Protein AF-A0A2R6CEP7-F1 (afdb_monomer)

Solvent-accessible surface area (backbone atoms only — not comparable to full-atom values): 6745 Å² total; per-residue (Å²): 136,55,73,68,61,52,53,52,50,53,51,44,57,67,44,39,65,83,74,71,50,61,65,88,78,38,83,38,56,57,34,92,84,80,60,45,71,38,54,71,60,77,72,55,40,56,52,50,53,50,52,55,49,51,50,32,40,74,73,60,36,74,55,14,51,25,57,75,69,73,44,80,64,86,76,69,72,62,90,79,47,89,72,87,69,82,78,91,66,90,76,56,73,69,60,54,53,53,57,48,50,55,54,56,60,74,72,106

Structure (mmCIF, N/CA/C/O backbone):
data_AF-A0A2R6CEP7-F1
#
_entry.id   AF-A0A2R6CEP7-F1
#
loop_
_atom_site.group_PDB
_atom_site.id
_atom_site.type_symbol
_atom_site.label_atom_id
_atom_site.label_alt_id
_atom_site.label_comp_id
_atom_site.label_asym_id
_atom_site.label_entity_id
_atom_site.label_seq_id
_atom_site.pdbx_PDB_ins_code
_atom_site.Cartn_x
_atom_site.Cartn_y
_atom_site.Cartn_z
_atom_site.occupancy
_atom_site.B_iso_or_equiv
_atom_site.auth_seq_id
_atom_site.auth_comp_id
_atom_site.auth_asym_id
_atom_site.auth_atom_id
_atom_site.pdbx_PDB_model_num
ATOM 1 N N . MET A 1 1 ? -20.276 22.439 8.932 1.00 59.94 1 MET A N 1
ATOM 2 C CA . MET A 1 1 ? -19.897 21.211 9.659 1.00 59.94 1 MET A CA 1
ATOM 3 C C . MET A 1 1 ? -19.562 21.618 11.079 1.00 59.94 1 MET A C 1
ATOM 5 O O . MET A 1 1 ? -18.681 22.448 11.236 1.00 59.94 1 MET A O 1
ATOM 9 N N . THR A 1 2 ? -20.312 21.155 12.079 1.00 91.12 2 THR A N 1
ATOM 10 C CA . THR A 1 2 ? -19.983 21.388 13.499 1.00 91.12 2 THR A CA 1
ATOM 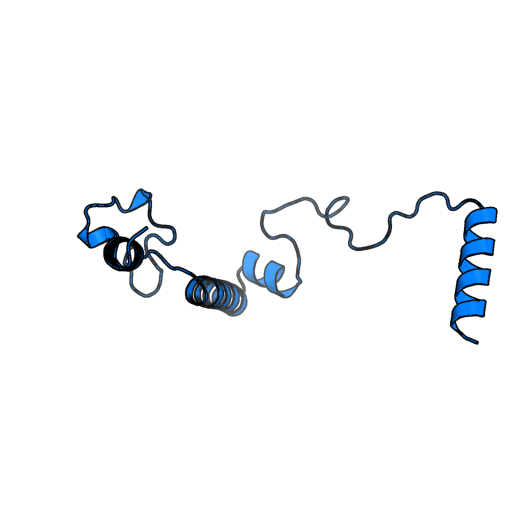11 C C . THR A 1 2 ? -19.011 20.321 13.992 1.00 91.12 2 THR A C 1
ATOM 13 O O . THR A 1 2 ? -19.058 19.194 13.505 1.00 91.12 2 THR A O 1
ATOM 16 N N . ASP A 1 3 ? -18.180 20.644 14.983 1.00 91.06 3 ASP A N 1
ATOM 17 C CA . ASP A 1 3 ? -17.132 19.747 15.505 1.00 91.06 3 ASP A CA 1
ATOM 18 C C . ASP A 1 3 ? -17.659 18.373 15.939 1.00 91.06 3 ASP A C 1
ATOM 20 O O . ASP A 1 3 ? -16.994 17.357 15.757 1.00 91.06 3 ASP A O 1
ATOM 24 N N . LYS A 1 4 ? -18.906 18.315 16.422 1.00 89.81 4 LYS A N 1
ATOM 25 C CA . LYS A 1 4 ? -19.593 17.055 16.743 1.00 89.81 4 LYS A CA 1
ATOM 26 C C . LYS A 1 4 ? -19.739 16.140 15.522 1.00 89.81 4 LYS A C 1
ATOM 28 O O . LYS A 1 4 ? -19.377 14.975 15.595 1.00 89.81 4 LYS A O 1
ATOM 33 N N . HIS A 1 5 ? -20.161 16.686 14.379 1.00 91.25 5 HIS A N 1
ATOM 34 C CA . HIS A 1 5 ? -20.282 15.909 13.141 1.00 91.25 5 HIS A CA 1
ATOM 35 C C . HIS A 1 5 ? -18.920 15.406 12.650 1.00 91.25 5 HIS A C 1
ATOM 37 O O . HIS A 1 5 ? -18.844 14.340 12.050 1.00 91.25 5 HIS A O 1
ATOM 43 N N . ILE A 1 6 ? -17.844 16.159 12.901 1.00 92.56 6 ILE A N 1
ATOM 44 C CA . ILE A 1 6 ? -16.481 15.744 12.544 1.00 92.56 6 ILE A CA 1
ATOM 45 C C . ILE A 1 6 ? -16.047 14.562 13.417 1.00 92.56 6 ILE A C 1
ATOM 47 O O . ILE A 1 6 ? -15.594 13.553 12.885 1.00 92.56 6 ILE A O 1
ATOM 51 N N . SER A 1 7 ? -16.256 14.648 14.733 1.00 91.31 7 SER A N 1
ATOM 52 C CA . SER A 1 7 ? -15.961 13.555 15.669 1.00 91.31 7 SER A CA 1
ATOM 53 C C . SER A 1 7 ? -16.738 12.280 15.332 1.00 91.31 7 SER A C 1
ATOM 55 O O . SER A 1 7 ? -16.172 11.185 15.324 1.00 91.31 7 SER A O 1
ATOM 57 N N . ASP A 1 8 ? -18.024 12.412 15.003 1.00 91.06 8 ASP A N 1
ATOM 58 C CA . ASP A 1 8 ? -18.856 11.273 14.618 1.00 91.06 8 ASP A CA 1
ATOM 59 C C . ASP A 1 8 ? -18.321 10.625 13.335 1.00 91.06 8 ASP A C 1
ATOM 61 O O . ASP A 1 8 ? -18.120 9.410 13.294 1.00 91.06 8 ASP A O 1
ATOM 65 N N . LEU A 1 9 ? -17.979 11.423 12.318 1.00 90.50 9 LEU A N 1
ATOM 66 C CA . LEU A 1 9 ? -17.373 10.921 11.082 1.00 90.50 9 LEU A CA 1
ATOM 67 C C . LEU A 1 9 ? -16.029 10.228 11.322 1.00 90.50 9 LEU A C 1
ATOM 69 O O . LEU A 1 9 ? -15.791 9.159 10.759 1.00 90.50 9 LEU A O 1
ATOM 73 N N . GLU A 1 10 ? -15.159 10.786 12.161 1.00 91.00 10 GLU A N 1
ATOM 74 C CA . GLU A 1 10 ? -13.883 10.152 12.504 1.00 91.00 10 GLU A CA 1
ATOM 75 C C . GLU A 1 10 ? -14.083 8.803 13.196 1.00 91.00 10 GLU A C 1
ATOM 77 O O . GLU A 1 10 ? -13.361 7.845 12.909 1.00 91.00 10 GLU A O 1
ATOM 82 N N . SER A 1 11 ? -15.077 8.701 14.078 1.00 89.75 11 SER A N 1
ATOM 83 C CA . SER A 1 11 ? -15.392 7.449 14.764 1.00 89.75 11 SER A CA 1
ATOM 84 C C . SER A 1 11 ? -15.890 6.372 13.789 1.00 89.75 11 SER A C 1
ATOM 86 O O . SER A 1 11 ? -15.422 5.230 13.842 1.00 89.75 11 SER A O 1
ATOM 88 N N . VAL A 1 12 ? -16.758 6.751 12.841 1.00 91.12 12 VAL A N 1
ATOM 89 C CA . VAL A 1 12 ? -17.270 5.867 11.783 1.00 91.12 12 VAL A CA 1
ATOM 90 C C . VAL A 1 12 ? -16.140 5.401 10.873 1.00 91.12 12 VAL A C 1
ATOM 92 O O . VAL A 1 12 ? -16.060 4.224 10.530 1.00 91.12 12 VAL A O 1
ATOM 95 N N . LEU A 1 13 ? -15.235 6.310 10.516 1.00 89.38 13 LEU A N 1
ATOM 96 C CA . LEU A 1 13 ? -14.079 6.019 9.675 1.00 89.38 13 LEU A CA 1
ATOM 97 C C . LEU A 1 13 ? -13.086 5.063 10.345 1.00 89.38 13 LEU A C 1
ATOM 99 O O . LEU A 1 13 ? -12.551 4.178 9.679 1.00 89.38 13 LEU A O 1
ATOM 103 N N . ARG A 1 14 ? -12.847 5.210 11.654 1.00 88.50 14 ARG A N 1
ATOM 104 C CA . ARG A 1 14 ? -11.937 4.326 12.400 1.00 88.50 14 ARG A CA 1
ATOM 105 C C . ARG A 1 14 ? -12.492 2.912 12.537 1.00 88.50 14 ARG A C 1
ATOM 107 O O . ARG A 1 14 ? -11.743 1.958 12.357 1.00 88.50 14 ARG A O 1
ATOM 114 N N . ASN A 1 15 ? -13.784 2.771 12.842 1.00 87.31 15 ASN A N 1
ATOM 115 C CA . ASN A 1 15 ? -14.411 1.472 13.104 1.00 87.31 15 ASN A CA 1
ATOM 116 C C . ASN A 1 15 ? -15.735 1.294 12.343 1.00 87.31 15 ASN A C 1
ATOM 118 O O . ASN A 1 15 ? -16.793 1.172 12.964 1.00 87.31 15 ASN A O 1
ATOM 122 N N . PRO A 1 16 ? -15.707 1.187 11.004 1.00 88.94 16 PRO A N 1
ATOM 123 C CA . PRO A 1 16 ? -16.926 1.105 10.196 1.00 88.94 16 PRO A CA 1
ATOM 124 C C . PRO A 1 16 ? -17.786 -0.131 10.508 1.00 88.94 16 PRO A C 1
ATOM 126 O O . PRO A 1 16 ? -19.004 -0.100 10.339 1.00 88.94 16 PRO A O 1
ATOM 129 N N . ALA A 1 17 ? -17.180 -1.205 11.028 1.00 87.50 17 ALA A N 1
ATOM 130 C CA . ALA A 1 17 ? -17.885 -2.434 11.403 1.00 87.50 17 ALA A CA 1
ATOM 131 C C . ALA A 1 17 ? -18.906 -2.221 12.530 1.00 87.50 17 ALA A C 1
ATOM 133 O O . ALA A 1 17 ? -19.962 -2.848 12.524 1.00 87.50 17 ALA A O 1
ATOM 134 N N . GLN A 1 18 ? -18.607 -1.331 13.482 1.00 88.25 18 GLN A N 1
ATOM 135 C CA . GLN A 1 18 ? -19.492 -1.051 14.619 1.00 88.25 18 GLN A CA 1
ATOM 136 C C . GLN A 1 18 ? -20.759 -0.306 14.186 1.00 88.25 18 GLN A C 1
ATOM 138 O O . GLN A 1 18 ? -21.807 -0.457 14.803 1.00 88.25 18 GLN A O 1
ATOM 143 N N . TYR A 1 19 ? -20.676 0.437 13.082 1.00 88.19 19 TYR A N 1
ATOM 144 C CA . TYR A 1 19 ? -21.773 1.220 12.517 1.00 88.19 19 TYR A CA 1
ATOM 145 C C . TYR A 1 19 ? -22.585 0.454 11.462 1.00 88.19 19 TYR A C 1
ATOM 147 O O . TYR A 1 19 ? -23.363 1.050 10.722 1.00 88.19 19 TYR A O 1
ATOM 155 N N . GLY A 1 20 ? -22.407 -0.869 11.368 1.00 88.50 20 GLY A N 1
ATOM 156 C CA . GLY A 1 20 ? -23.179 -1.726 10.464 1.00 88.50 20 GLY A CA 1
ATOM 157 C C . GLY A 1 20 ? -22.748 -1.660 8.996 1.00 88.50 20 GLY A C 1
ATOM 158 O O . GLY A 1 20 ? -23.464 -2.159 8.128 1.00 88.50 20 GLY A O 1
ATOM 159 N N . ILE A 1 21 ? -21.585 -1.073 8.692 1.00 89.12 21 ILE A N 1
ATOM 160 C CA . ILE A 1 21 ? -21.066 -1.047 7.323 1.00 89.12 21 ILE A CA 1
ATOM 161 C C . ILE A 1 21 ? -20.601 -2.459 6.947 1.00 89.12 21 ILE A C 1
ATOM 163 O O . ILE A 1 21 ? -19.817 -3.072 7.681 1.00 89.12 21 ILE A O 1
ATOM 167 N N . PRO A 1 22 ? -21.041 -2.993 5.798 1.00 91.44 22 PRO A N 1
ATOM 168 C CA . PRO A 1 22 ? -20.689 -4.342 5.406 1.00 91.44 22 PRO A CA 1
ATOM 169 C C . PRO A 1 22 ? -19.210 -4.457 5.019 1.00 91.44 22 PRO A C 1
ATOM 171 O O . PRO A 1 22 ? -18.604 -3.543 4.455 1.00 91.44 22 PRO A O 1
ATOM 174 N N . SER A 1 23 ? -18.639 -5.636 5.265 1.00 88.50 23 SER A N 1
ATOM 175 C CA . SER A 1 23 ? -17.212 -5.916 5.070 1.00 88.50 23 SER A CA 1
ATOM 176 C C . SER A 1 23 ? -16.718 -5.707 3.639 1.00 88.50 23 SER A C 1
ATOM 178 O O . SER A 1 23 ? -15.555 -5.360 3.449 1.00 88.50 23 SER A O 1
ATOM 180 N N . TRP A 1 24 ? -17.580 -5.872 2.630 1.00 90.44 24 TRP A N 1
ATOM 181 C CA . TRP A 1 24 ? -17.213 -5.689 1.224 1.00 90.44 24 TRP A CA 1
ATOM 182 C C . TRP A 1 24 ? -16.863 -4.237 0.862 1.00 90.44 24 TRP A C 1
ATOM 184 O O . TRP A 1 24 ? -16.199 -4.013 -0.149 1.00 90.44 24 TRP A O 1
ATOM 194 N N . LEU A 1 25 ? -17.265 -3.258 1.684 1.00 90.69 25 LEU A N 1
ATOM 195 C CA . LEU A 1 25 ? -16.930 -1.844 1.488 1.00 90.69 25 LEU A CA 1
ATOM 196 C C . LEU A 1 25 ? -15.562 -1.474 2.091 1.00 90.69 25 LEU A C 1
ATOM 198 O O . LEU A 1 25 ? -15.054 -0.374 1.882 1.00 90.69 25 LEU A O 1
ATOM 202 N N . PHE A 1 26 ? -14.942 -2.376 2.854 1.00 91.31 26 PHE A N 1
ATOM 203 C CA . PHE A 1 26 ? -13.686 -2.084 3.535 1.00 91.31 26 PHE A CA 1
ATOM 204 C C . PHE A 1 26 ? -12.531 -2.1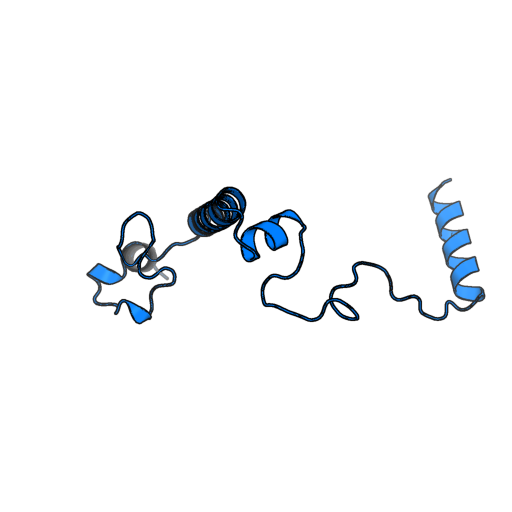65 2.539 1.00 91.31 26 PHE A C 1
ATOM 206 O O . PHE A 1 26 ? -12.503 -3.043 1.674 1.00 91.31 26 PHE A O 1
ATOM 213 N N . ASN A 1 27 ? -11.550 -1.270 2.684 1.00 91.94 27 ASN A N 1
ATOM 214 C CA . ASN A 1 27 ? -10.418 -1.195 1.761 1.00 91.94 27 ASN A CA 1
ATOM 215 C C . ASN A 1 27 ? -9.413 -2.345 1.945 1.00 91.94 27 ASN A C 1
ATOM 217 O O . ASN A 1 27 ? -8.723 -2.708 0.993 1.00 91.94 27 ASN A O 1
ATOM 221 N N . ARG A 1 28 ? -9.344 -2.934 3.145 1.00 91.88 28 ARG A N 1
ATOM 222 C CA . ARG A 1 28 ? -8.450 -4.041 3.483 1.00 91.88 28 ARG A CA 1
ATOM 223 C C . ARG A 1 28 ? -9.239 -5.168 4.141 1.00 91.88 28 ARG A C 1
ATOM 225 O O . ARG A 1 28 ? -9.331 -5.277 5.359 1.00 91.88 28 ARG A O 1
ATOM 232 N N . GLN A 1 29 ? -9.814 -6.026 3.311 1.00 91.25 29 GLN A N 1
ATOM 233 C CA . GLN A 1 29 ? -10.512 -7.229 3.766 1.00 91.25 29 GLN A CA 1
ATOM 234 C C . GLN A 1 29 ? -9.524 -8.359 4.050 1.00 91.25 29 GLN A C 1
ATOM 236 O O . GLN A 1 29 ? -8.555 -8.519 3.308 1.00 91.25 29 GLN A O 1
ATOM 241 N N . ARG A 1 30 ? -9.812 -9.159 5.086 1.00 90.94 30 ARG A N 1
ATOM 242 C CA . ARG A 1 30 ? -9.025 -10.335 5.496 1.00 90.94 30 ARG A CA 1
ATOM 243 C C . ARG A 1 30 ? -7.523 -10.049 5.530 1.00 90.94 30 ARG A C 1
ATOM 245 O O . ARG A 1 30 ? -6.748 -10.635 4.773 1.00 90.94 30 ARG A O 1
ATOM 252 N N . ASP A 1 31 ? -7.122 -9.123 6.393 1.00 91.12 31 ASP A N 1
ATOM 253 C CA . ASP A 1 31 ? -5.708 -8.814 6.578 1.00 91.12 31 ASP A CA 1
ATOM 254 C C . ASP A 1 31 ? -4.910 -10.094 6.923 1.00 91.12 31 ASP A C 1
ATOM 256 O O . ASP A 1 31 ? -5.322 -10.840 7.809 1.00 91.12 31 ASP A O 1
ATOM 260 N N . PRO A 1 32 ? -3.776 -10.376 6.257 1.00 86.81 32 PRO A N 1
ATOM 261 C CA . PR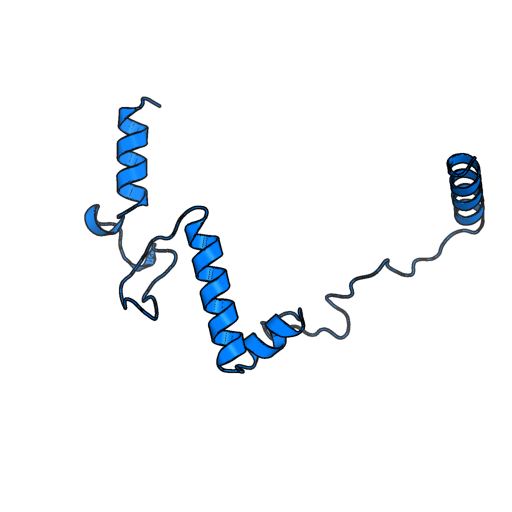O A 1 32 ? -3.048 -11.638 6.418 1.00 86.81 32 PRO A CA 1
ATOM 262 C C . PRO A 1 32 ? -2.462 -11.874 7.816 1.00 86.81 32 PRO A C 1
ATOM 264 O O . PRO A 1 32 ? -2.045 -12.991 8.105 1.00 86.81 32 PRO A O 1
ATOM 267 N N . ILE A 1 33 ? -2.389 -10.847 8.666 1.00 88.31 33 ILE A N 1
ATOM 268 C CA . ILE A 1 33 ? -1.802 -10.944 10.007 1.00 88.31 33 ILE A CA 1
ATOM 269 C C . ILE A 1 33 ? -2.903 -11.057 11.060 1.00 88.31 33 ILE A C 1
ATOM 271 O O . ILE A 1 33 ? -2.870 -11.954 11.893 1.00 88.31 33 ILE A O 1
ATOM 275 N N . SER A 1 34 ? -3.874 -10.145 11.024 1.00 88.94 34 SER A N 1
ATOM 276 C CA . SER A 1 34 ? -4.963 -10.080 12.006 1.00 88.94 34 SER A CA 1
ATOM 277 C C . SER A 1 34 ? -6.181 -10.931 11.637 1.00 88.94 34 SER A C 1
ATOM 279 O O . SER A 1 34 ? -6.992 -11.243 12.503 1.00 88.94 34 SER A O 1
ATOM 281 N N . GLY A 1 35 ? -6.353 -11.282 10.359 1.00 88.06 35 GLY A N 1
ATOM 282 C CA . GLY A 1 35 ? -7.520 -12.001 9.836 1.00 88.06 35 GLY A CA 1
ATOM 283 C C . GLY A 1 35 ? -8.810 -11.175 9.776 1.00 88.06 35 GLY A C 1
ATOM 284 O O . GLY A 1 35 ? -9.814 -11.646 9.240 1.00 88.06 35 GLY A O 1
ATOM 285 N N . GLN A 1 36 ? -8.802 -9.945 10.292 1.00 89.31 36 GLN A N 1
ATOM 286 C CA . GLN A 1 36 ? -9.976 -9.081 10.372 1.00 89.31 36 GLN A CA 1
ATOM 287 C C . GLN A 1 36 ? -10.147 -8.234 9.104 1.00 89.31 36 GLN A C 1
ATOM 289 O O . GLN A 1 36 ? -9.218 -8.046 8.313 1.00 89.31 36 GLN A O 1
ATOM 294 N N . ASN A 1 37 ? -11.361 -7.717 8.908 1.00 90.12 37 ASN A N 1
ATOM 295 C CA . ASN A 1 37 ? -11.628 -6.708 7.888 1.00 90.12 37 ASN A CA 1
ATOM 296 C C . ASN A 1 37 ? -11.344 -5.338 8.491 1.00 90.12 37 ASN A C 1
ATOM 298 O O . ASN A 1 37 ? -11.991 -4.941 9.458 1.00 90.12 37 ASN A O 1
ATOM 302 N N . LEU A 1 38 ? -10.393 -4.623 7.905 1.00 90.38 38 LEU A N 1
ATOM 303 C CA . LEU A 1 38 ? -9.917 -3.337 8.387 1.00 90.38 38 LEU A CA 1
ATOM 304 C C . LEU A 1 38 ? -10.205 -2.242 7.362 1.00 90.38 38 LEU A C 1
ATOM 306 O O . LEU A 1 38 ? -10.200 -2.472 6.149 1.00 90.38 38 LEU A O 1
ATOM 310 N N . HIS A 1 39 ? -10.414 -1.032 7.868 1.00 92.38 39 HIS A N 1
ATOM 311 C CA . HIS A 1 39 ? -10.437 0.178 7.065 1.00 92.38 39 HIS A CA 1
ATOM 312 C C . HIS A 1 39 ? -9.249 1.059 7.465 1.00 92.38 39 HIS A C 1
ATOM 314 O O . HIS A 1 39 ? -9.239 1.654 8.537 1.00 92.38 39 HIS A O 1
ATOM 320 N N . VAL A 1 40 ? -8.205 1.080 6.634 1.00 92.19 40 VAL A N 1
ATOM 321 C CA . VAL A 1 40 ? -6.937 1.766 6.943 1.00 92.19 40 VAL A CA 1
ATOM 322 C C . VAL A 1 40 ? -6.913 3.156 6.304 1.00 92.19 40 VAL A C 1
ATOM 324 O O . VAL A 1 40 ? -7.177 3.272 5.107 1.00 92.19 40 VAL A O 1
ATOM 327 N N . ILE A 1 41 ? -6.569 4.201 7.062 1.00 91.88 41 ILE A N 1
ATOM 328 C CA . ILE A 1 41 ? -6.644 5.602 6.612 1.00 91.88 41 ILE A CA 1
ATOM 329 C C . ILE A 1 41 ? -5.294 6.309 6.793 1.00 91.88 41 ILE A C 1
ATOM 331 O O . ILE A 1 41 ? -4.495 5.962 7.659 1.00 91.88 41 ILE A O 1
ATOM 335 N N . GLY A 1 42 ? -5.038 7.325 5.965 1.00 90.94 42 GLY A N 1
ATOM 336 C CA . GLY A 1 42 ? -3.950 8.279 6.169 1.00 90.94 42 GLY A CA 1
ATOM 337 C C . GLY A 1 42 ? -2.556 7.630 6.139 1.00 90.94 42 GLY A C 1
ATOM 338 O O . GLY A 1 42 ? -2.244 6.919 5.180 1.00 90.94 42 GLY A O 1
ATOM 339 N N . PRO A 1 43 ? -1.689 7.883 7.137 1.00 93.31 43 PRO A N 1
ATOM 340 C CA . PRO A 1 43 ? -0.316 7.373 7.148 1.00 93.31 43 PRO A CA 1
ATOM 341 C C . PRO A 1 43 ? -0.242 5.850 7.330 1.00 93.31 43 PRO A C 1
ATOM 343 O O . PRO A 1 43 ? 0.668 5.211 6.792 1.00 93.31 43 PRO A O 1
ATOM 346 N N . ASP A 1 44 ? -1.223 5.255 8.010 1.00 91.56 44 ASP A N 1
ATOM 347 C CA . ASP A 1 44 ? -1.267 3.811 8.249 1.00 91.56 44 ASP A CA 1
ATOM 348 C C . ASP A 1 44 ? -1.416 3.034 6.938 1.00 91.56 44 ASP A C 1
ATOM 350 O O . ASP A 1 44 ? -0.860 1.946 6.785 1.00 91.56 44 ASP A O 1
ATOM 354 N N . LEU A 1 45 ? -2.093 3.622 5.942 1.00 92.50 45 LEU A N 1
ATOM 355 C CA . LEU A 1 45 ? -2.257 3.026 4.616 1.00 92.50 45 LEU A CA 1
ATOM 356 C C . LEU A 1 45 ? -0.903 2.862 3.917 1.00 92.50 45 LEU A C 1
ATOM 358 O O . LEU A 1 45 ? -0.617 1.818 3.327 1.00 92.50 45 LEU A O 1
ATOM 362 N N . LEU A 1 46 ? -0.052 3.885 4.006 1.00 94.38 46 LEU A N 1
ATOM 363 C CA . LEU A 1 46 ? 1.285 3.852 3.423 1.00 94.38 46 LEU A CA 1
ATOM 364 C C . LEU A 1 46 ? 2.169 2.824 4.135 1.00 94.38 46 LEU A C 1
ATOM 366 O O . LEU A 1 46 ? 2.920 2.100 3.478 1.00 94.38 46 LEU A O 1
ATOM 370 N N . MET A 1 47 ? 2.073 2.737 5.463 1.00 94.81 47 MET A N 1
ATOM 371 C CA . MET A 1 47 ? 2.822 1.755 6.246 1.00 94.81 47 MET A CA 1
ATOM 372 C C . MET A 1 47 ? 2.380 0.321 5.929 1.00 94.81 47 MET A C 1
ATOM 374 O O . MET A 1 47 ? 3.231 -0.544 5.709 1.00 94.81 47 MET A O 1
ATOM 378 N N . ALA A 1 48 ? 1.071 0.079 5.821 1.00 93.56 48 ALA A N 1
ATOM 379 C CA . ALA A 1 48 ? 0.517 -1.213 5.427 1.00 93.56 48 ALA A CA 1
ATOM 380 C C . ALA A 1 48 ? 0.998 -1.630 4.028 1.00 93.56 48 ALA A C 1
ATOM 382 O O . ALA A 1 48 ? 1.506 -2.736 3.854 1.00 93.56 48 ALA A O 1
ATOM 383 N N . LEU A 1 49 ? 0.942 -0.720 3.048 1.00 93.81 49 LEU A N 1
ATOM 384 C CA . LEU A 1 49 ? 1.415 -0.991 1.689 1.00 93.81 49 LEU A CA 1
ATOM 385 C C . LEU A 1 49 ? 2.918 -1.301 1.650 1.00 93.81 49 LEU A C 1
ATOM 387 O O . LEU A 1 49 ? 3.341 -2.220 0.948 1.00 93.81 49 LEU A O 1
ATOM 391 N N . ARG A 1 50 ? 3.734 -0.568 2.416 1.00 95.56 50 ARG A N 1
ATOM 392 C CA . ARG A 1 50 ? 5.174 -0.848 2.533 1.00 95.56 50 ARG A CA 1
ATOM 393 C C . ARG A 1 50 ? 5.425 -2.240 3.109 1.00 95.56 50 ARG A C 1
ATOM 395 O O . ARG A 1 50 ? 6.220 -2.981 2.538 1.00 95.56 50 ARG A O 1
ATOM 402 N N . LYS A 1 51 ? 4.710 -2.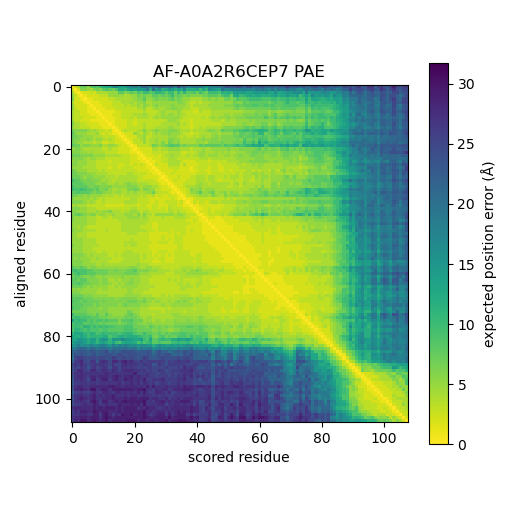617 4.171 1.00 94.50 51 LYS A N 1
ATOM 403 C CA . LYS A 1 51 ? 4.807 -3.942 4.801 1.00 94.50 51 LYS A CA 1
ATOM 404 C C . LYS A 1 51 ? 4.419 -5.067 3.835 1.00 94.50 51 LYS A C 1
ATOM 406 O O . LYS A 1 51 ? 5.117 -6.078 3.748 1.00 94.50 51 LYS A O 1
ATOM 411 N N . ASP A 1 52 ? 3.353 -4.881 3.060 1.00 93.94 52 ASP A N 1
ATOM 412 C CA . ASP A 1 52 ? 2.930 -5.853 2.045 1.00 93.94 52 ASP A CA 1
ATOM 413 C C . ASP A 1 52 ? 3.984 -5.998 0.927 1.00 93.94 52 ASP A C 1
ATOM 415 O O . ASP A 1 52 ? 4.303 -7.104 0.491 1.00 93.94 52 ASP A O 1
ATOM 419 N N . VAL A 1 53 ? 4.581 -4.895 0.464 1.00 95.69 53 VAL A N 1
ATOM 420 C CA . VAL A 1 53 ? 5.647 -4.943 -0.553 1.00 95.69 53 VAL A CA 1
ATOM 421 C C . VAL A 1 53 ? 6.912 -5.607 -0.014 1.00 95.69 53 VAL A C 1
ATOM 423 O O . VAL A 1 53 ? 7.512 -6.438 -0.696 1.00 95.69 53 VAL A O 1
ATOM 426 N N . GLU A 1 54 ? 7.300 -5.293 1.217 1.00 96.19 54 GLU A N 1
ATOM 427 C CA . GLU A 1 54 ? 8.479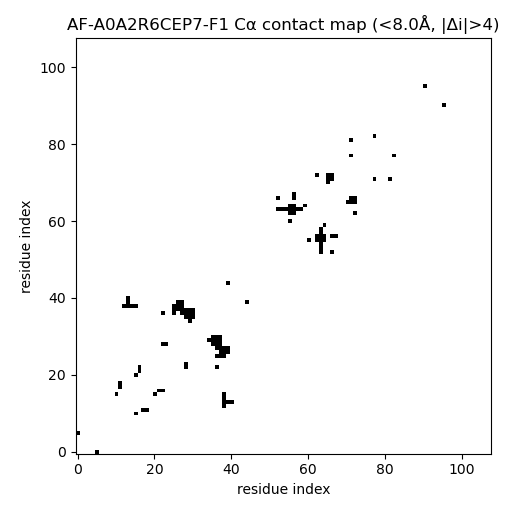 -5.868 1.855 1.00 96.19 54 GLU A CA 1
ATOM 428 C C . GLU A 1 54 ? 8.332 -7.378 2.065 1.00 96.19 54 GLU A C 1
ATOM 430 O O . GLU A 1 54 ? 9.251 -8.139 1.759 1.00 96.19 54 GLU A O 1
ATOM 435 N N . THR A 1 55 ? 7.161 -7.836 2.516 1.00 95.62 55 THR A N 1
ATOM 436 C CA . THR A 1 55 ? 6.869 -9.273 2.628 1.00 95.62 55 THR A CA 1
ATOM 437 C C . THR A 1 55 ? 6.926 -9.960 1.263 1.00 95.62 55 THR A C 1
ATOM 439 O O . THR A 1 55 ? 7.585 -10.991 1.135 1.00 95.62 55 THR A O 1
ATOM 442 N N . MET A 1 56 ? 6.363 -9.359 0.205 1.00 95.56 56 MET A N 1
ATOM 443 C CA . MET A 1 56 ? 6.462 -9.899 -1.160 1.00 95.56 56 MET A CA 1
ATOM 444 C C . MET A 1 56 ? 7.909 -10.044 -1.652 1.00 95.56 56 MET A C 1
ATOM 446 O O . MET A 1 56 ? 8.214 -11.030 -2.336 1.00 95.56 56 MET A O 1
ATOM 450 N N . ILE A 1 57 ? 8.774 -9.075 -1.332 1.00 96.38 57 ILE A N 1
ATOM 451 C CA . ILE A 1 57 ? 10.208 -9.091 -1.658 1.00 96.38 57 ILE A CA 1
ATOM 452 C C . ILE A 1 57 ? 10.922 -10.185 -0.855 1.00 96.38 57 ILE A C 1
ATOM 454 O O . ILE A 1 57 ? 11.640 -10.995 -1.442 1.00 96.38 57 ILE A O 1
ATOM 458 N N . LYS A 1 58 ? 10.676 -10.265 0.460 1.00 96.69 58 LYS A N 1
ATO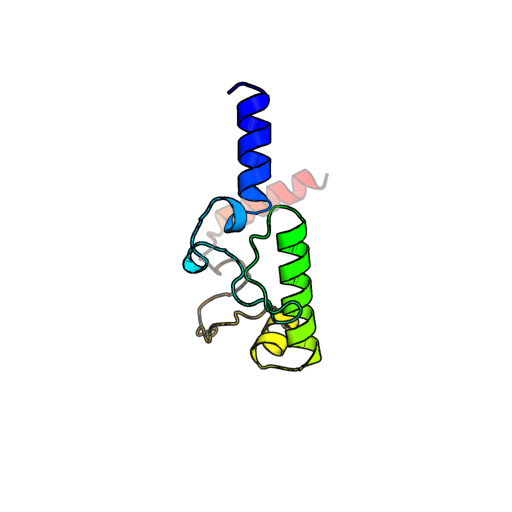M 459 C CA . LYS A 1 58 ? 11.258 -11.275 1.361 1.00 96.69 58 LYS A CA 1
ATOM 460 C C . LYS A 1 58 ? 10.921 -12.703 0.927 1.00 96.69 58 LYS A C 1
ATOM 462 O O . LYS A 1 58 ? 11.813 -13.541 0.855 1.00 96.69 58 LYS A O 1
ATOM 467 N N . THR A 1 59 ? 9.668 -12.967 0.555 1.00 95.88 59 THR A N 1
ATOM 468 C CA . THR A 1 59 ? 9.219 -14.278 0.050 1.00 95.88 59 THR A CA 1
ATOM 469 C C . THR A 1 59 ? 9.738 -14.590 -1.363 1.00 95.88 59 THR A C 1
ATOM 471 O O . THR A 1 59 ? 9.580 -15.709 -1.839 1.00 95.88 59 THR A O 1
ATOM 474 N N . ARG A 1 60 ? 10.358 -13.624 -2.063 1.00 94.44 60 ARG A N 1
ATOM 475 C CA . ARG A 1 60 ? 10.821 -13.747 -3.462 1.00 94.44 60 ARG A CA 1
ATOM 476 C C . ARG A 1 60 ? 9.716 -14.143 -4.448 1.00 94.44 60 ARG A C 1
ATOM 478 O O . ARG A 1 60 ? 9.954 -14.820 -5.445 1.00 94.44 60 ARG A O 1
ATOM 485 N N . SER A 1 61 ? 8.494 -13.675 -4.201 1.00 95.75 61 SER A N 1
ATOM 486 C CA . SER A 1 61 ? 7.396 -13.816 -5.163 1.00 95.75 61 SER A CA 1
ATOM 487 C C . SER A 1 61 ? 7.716 -13.073 -6.469 1.00 95.75 61 SER A C 1
ATOM 489 O O . SER A 1 61 ? 8.417 -12.060 -6.452 1.00 95.75 61 SER A O 1
ATOM 491 N N . TRP A 1 62 ? 7.154 -13.499 -7.608 1.00 94.50 62 TRP A N 1
ATOM 492 C CA . TRP A 1 62 ? 7.364 -12.799 -8.889 1.00 94.50 62 TRP A CA 1
ATOM 493 C C . TRP A 1 62 ? 7.012 -11.307 -8.810 1.00 94.50 62 TRP A C 1
ATOM 495 O O . TRP A 1 62 ? 7.738 -10.452 -9.321 1.00 94.50 62 TRP A O 1
ATOM 505 N N . LYS A 1 63 ? 5.917 -10.979 -8.112 1.00 95.94 63 LYS A N 1
ATOM 506 C CA . LYS A 1 63 ? 5.526 -9.589 -7.854 1.00 95.94 63 LYS A CA 1
ATOM 507 C C . LYS A 1 63 ? 6.573 -8.856 -7.015 1.00 95.94 63 LYS A C 1
ATOM 509 O O . LYS A 1 63 ? 6.924 -7.734 -7.361 1.00 95.94 63 LYS A O 1
ATOM 514 N N . GLY A 1 64 ? 7.097 -9.492 -5.967 1.00 96.88 64 GLY A N 1
ATOM 515 C CA . GLY A 1 64 ? 8.166 -8.952 -5.126 1.00 96.88 64 GLY A CA 1
ATOM 516 C C . GLY A 1 64 ? 9.446 -8.657 -5.903 1.00 96.88 64 GLY A C 1
ATOM 517 O O . GLY A 1 64 ? 9.969 -7.552 -5.815 1.00 96.88 64 GLY A O 1
ATOM 518 N N . VAL A 1 65 ? 9.902 -9.589 -6.747 1.00 95.81 65 VAL A N 1
ATOM 519 C CA . VAL A 1 65 ? 11.070 -9.373 -7.620 1.00 95.81 65 VAL A CA 1
ATOM 520 C C . VAL A 1 65 ? 10.838 -8.178 -8.549 1.00 95.81 65 VAL A C 1
ATOM 522 O O . VAL A 1 65 ? 11.696 -7.309 -8.677 1.00 95.81 65 VAL A O 1
ATOM 525 N N . ARG A 1 66 ? 9.646 -8.067 -9.150 1.00 95.69 66 ARG A N 1
ATOM 526 C CA . ARG A 1 66 ? 9.281 -6.919 -9.998 1.00 95.69 66 ARG A CA 1
ATOM 527 C C . ARG A 1 66 ? 9.262 -5.603 -9.218 1.00 95.69 66 ARG A C 1
ATOM 529 O O . ARG A 1 66 ? 9.766 -4.613 -9.738 1.00 95.69 66 ARG A O 1
ATOM 536 N N . HIS A 1 67 ? 8.736 -5.601 -7.991 1.00 95.75 67 HIS A N 1
ATOM 537 C CA . HIS A 1 67 ? 8.770 -4.443 -7.095 1.00 95.75 67 HIS A CA 1
ATOM 538 C C . HIS A 1 67 ? 10.204 -4.024 -6.755 1.00 95.75 67 HIS A C 1
ATOM 540 O O . HIS A 1 67 ? 10.511 -2.839 -6.838 1.00 95.75 67 HIS A O 1
ATOM 546 N N . SER A 1 68 ? 11.089 -4.979 -6.457 1.00 95.75 68 SER A N 1
ATOM 547 C CA . SER A 1 68 ? 12.505 -4.702 -6.185 1.00 95.75 68 SER A CA 1
ATOM 548 C C . SER A 1 68 ? 13.235 -4.110 -7.393 1.00 95.75 68 SER A C 1
ATOM 550 O O . SER A 1 68 ? 14.121 -3.283 -7.217 1.00 95.75 68 SER A O 1
ATOM 552 N N . LEU A 1 69 ? 12.869 -4.517 -8.612 1.00 92.94 69 LEU A N 1
ATOM 553 C CA . LEU A 1 69 ? 13.439 -3.997 -9.860 1.00 92.94 69 LEU A CA 1
ATOM 554 C C . LEU A 1 69 ? 12.770 -2.696 -10.345 1.00 92.94 69 LEU A C 1
ATOM 556 O O . LEU A 1 69 ? 13.160 -2.163 -11.381 1.00 92.94 69 LEU A O 1
ATOM 560 N N . GLY A 1 70 ? 11.723 -2.211 -9.667 1.00 91.31 70 GLY A N 1
ATOM 561 C CA . GLY A 1 70 ? 10.950 -1.044 -10.110 1.00 91.31 70 GLY A CA 1
ATOM 562 C C . GLY A 1 70 ? 10.150 -1.270 -11.402 1.00 91.31 70 GLY A C 1
ATOM 563 O O . GLY A 1 70 ? 9.764 -0.319 -12.081 1.00 91.31 70 GLY A O 1
ATOM 564 N N . LEU A 1 71 ? 9.887 -2.527 -11.769 1.00 92.12 71 LEU A N 1
ATOM 565 C CA . LEU A 1 71 ? 9.129 -2.883 -12.966 1.00 92.12 71 LEU A CA 1
ATOM 566 C C . LEU A 1 71 ? 7.632 -2.994 -12.664 1.00 92.12 71 LEU A C 1
ATOM 568 O O . LEU A 1 71 ? 7.201 -3.378 -11.579 1.00 92.12 71 LEU A O 1
ATOM 572 N N . LYS A 1 72 ? 6.801 -2.758 -13.683 1.00 92.12 72 LYS A N 1
ATOM 573 C CA . LYS A 1 72 ? 5.341 -2.914 -13.574 1.00 92.12 72 LYS A CA 1
ATOM 574 C C . LYS A 1 72 ? 4.965 -4.346 -13.186 1.00 92.12 72 LYS A C 1
ATOM 576 O O . LYS A 1 72 ? 5.516 -5.280 -13.749 1.00 92.12 72 LYS A O 1
ATOM 581 N N . VAL A 1 73 ? 3.988 -4.555 -12.308 1.00 93.56 73 VAL A N 1
ATOM 582 C CA . VAL A 1 73 ? 3.761 -5.876 -11.674 1.00 93.56 73 VAL A CA 1
ATOM 583 C C . VAL A 1 73 ? 2.673 -6.728 -12.351 1.00 93.56 73 VAL A C 1
ATOM 585 O O . VAL A 1 73 ? 2.721 -7.953 -12.314 1.00 93.56 73 VAL A O 1
ATOM 588 N N . ARG A 1 74 ? 1.698 -6.105 -13.026 1.00 93.94 74 ARG A N 1
ATOM 589 C CA . ARG A 1 74 ? 0.482 -6.763 -13.561 1.00 93.94 74 ARG A CA 1
ATOM 590 C C . ARG A 1 74 ? 0.667 -7.481 -14.913 1.00 93.94 74 ARG A C 1
ATOM 592 O O . ARG A 1 74 ? -0.272 -7.553 -15.691 1.00 93.94 74 ARG A O 1
ATOM 599 N N . GLY A 1 75 ? 1.876 -7.944 -15.240 1.00 90.94 75 GLY A N 1
ATOM 600 C CA . GLY A 1 75 ? 2.133 -8.648 -16.512 1.00 90.94 75 GLY A CA 1
ATOM 601 C C . GLY A 1 75 ? 2.058 -7.767 -17.768 1.00 90.94 75 GLY A C 1
ATOM 602 O O . GLY A 1 75 ? 1.898 -8.266 -18.876 1.00 90.94 75 GLY A O 1
ATOM 603 N N . GLN A 1 76 ? 2.178 -6.447 -17.613 1.00 92.38 76 GLN A N 1
ATOM 604 C CA . GLN A 1 76 ? 2.165 -5.521 -18.747 1.00 92.38 76 GLN A CA 1
ATOM 605 C C . GLN A 1 76 ? 3.375 -5.747 -19.670 1.00 92.38 76 GLN A C 1
ATOM 607 O O . GLN A 1 76 ? 4.487 -5.994 -19.193 1.00 92.38 76 GLN A O 1
ATOM 612 N N . LYS A 1 77 ? 3.176 -5.597 -20.989 1.00 90.75 77 LYS A N 1
ATOM 613 C CA . LYS A 1 77 ? 4.250 -5.661 -21.995 1.00 90.75 77 LYS A CA 1
ATOM 614 C C . LYS A 1 77 ? 5.141 -4.414 -21.903 1.00 90.75 77 LYS A C 1
ATOM 616 O O . LYS A 1 77 ? 4.722 -3.311 -22.256 1.00 90.75 77 LYS A O 1
ATOM 621 N N . THR A 1 78 ? 6.386 -4.593 -21.469 1.00 87.81 78 THR A N 1
ATOM 622 C CA . THR A 1 78 ? 7.368 -3.507 -21.272 1.00 87.81 78 THR A CA 1
ATOM 623 C C . THR A 1 78 ? 8.243 -3.221 -22.499 1.00 87.81 78 THR A C 1
ATOM 625 O O . THR A 1 78 ? 9.079 -2.327 -22.453 1.00 87.81 78 THR A O 1
ATOM 628 N N . LYS A 1 79 ? 8.045 -3.930 -23.627 1.00 87.25 79 LYS A N 1
ATOM 629 C CA . LYS A 1 79 ? 8.793 -3.684 -24.880 1.00 87.25 79 LYS A CA 1
ATOM 630 C C . LYS A 1 79 ? 8.626 -2.239 -25.375 1.00 87.25 79 LYS A C 1
ATOM 632 O O . LYS A 1 79 ? 9.595 -1.599 -25.786 1.00 87.25 79 LYS A O 1
ATOM 637 N N . THR A 1 80 ? 7.394 -1.733 -25.340 1.00 83.69 80 THR A N 1
ATOM 638 C CA . THR A 1 80 ? 7.027 -0.387 -25.809 1.00 83.69 80 THR A CA 1
ATOM 639 C C . THR A 1 80 ? 6.582 0.533 -24.672 1.00 83.69 80 THR A C 1
ATOM 641 O O . THR A 1 80 ? 6.897 1.718 -24.703 1.00 83.69 80 THR A O 1
ATOM 644 N N . THR A 1 81 ? 5.891 0.012 -23.651 1.00 83.81 81 THR A N 1
ATOM 645 C CA . THR A 1 81 ? 5.310 0.828 -22.571 1.00 83.81 81 THR A CA 1
ATOM 646 C C . THR A 1 81 ? 6.230 0.950 -21.356 1.00 83.81 81 THR A C 1
ATOM 648 O O . THR A 1 81 ? 6.946 0.011 -21.017 1.00 83.81 81 THR A O 1
ATOM 651 N N . GLY A 1 82 ? 6.150 2.075 -20.635 1.00 79.56 82 GLY A N 1
ATOM 652 C CA . GLY A 1 82 ? 6.926 2.283 -19.404 1.00 79.56 82 GLY A CA 1
ATOM 653 C C . GLY A 1 82 ? 8.397 2.629 -19.637 1.00 79.56 82 GLY A C 1
ATOM 654 O O . GLY A 1 82 ? 9.218 2.389 -18.759 1.00 79.56 82 GLY A O 1
ATOM 655 N N . ARG A 1 83 ? 8.728 3.172 -20.814 1.00 83.19 83 ARG A N 1
ATOM 656 C CA . ARG A 1 83 ? 10.040 3.764 -21.079 1.00 83.19 83 ARG A CA 1
ATOM 657 C C . ARG A 1 83 ? 10.144 5.078 -20.312 1.00 83.19 83 ARG A C 1
ATOM 659 O O . ARG A 1 83 ? 9.325 5.970 -20.509 1.00 83.19 83 ARG A O 1
ATOM 666 N N . LEU A 1 84 ? 11.133 5.165 -19.431 1.00 75.38 84 LEU A N 1
ATOM 667 C CA . LEU A 1 84 ? 11.484 6.383 -18.713 1.00 75.38 84 LEU A CA 1
ATOM 668 C C . LEU A 1 84 ? 12.604 7.065 -19.508 1.00 75.38 84 LEU A C 1
ATOM 670 O O . LEU A 1 84 ? 13.695 6.519 -19.639 1.00 75.38 84 LEU A O 1
ATOM 674 N N . GLY A 1 85 ? 12.292 8.203 -20.123 1.00 73.25 85 GLY A N 1
ATOM 675 C CA . GLY A 1 85 ? 13.195 8.961 -20.991 1.00 73.25 85 GLY A CA 1
ATOM 676 C C . GLY A 1 85 ? 12.416 9.891 -21.921 1.00 73.25 85 GLY A C 1
ATOM 677 O O . GLY A 1 85 ? 11.240 9.646 -22.194 1.00 73.25 85 GLY A O 1
ATOM 678 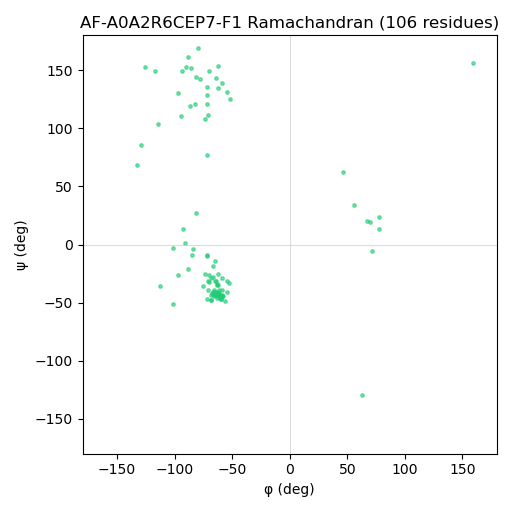N N . GLN A 1 86 ? 13.047 10.966 -22.403 1.00 71.25 86 GLN A N 1
ATOM 679 C CA . GLN A 1 86 ? 12.432 11.814 -23.429 1.00 71.25 86 GLN A CA 1
ATOM 680 C C . GLN A 1 86 ? 12.207 10.997 -24.703 1.00 71.25 86 GLN A C 1
ATOM 682 O O . GLN A 1 86 ? 13.105 10.285 -25.159 1.00 71.25 86 GLN A O 1
ATOM 687 N N . THR A 1 87 ? 11.023 11.130 -25.301 1.00 68.62 87 THR A N 1
ATOM 688 C CA . THR A 1 87 ? 10.783 10.676 -26.671 1.00 68.62 87 THR A CA 1
ATOM 689 C C . THR A 1 87 ? 11.862 11.281 -27.560 1.00 68.62 87 THR A C 1
ATOM 691 O O . THR A 1 87 ? 12.050 12.500 -27.567 1.00 68.62 87 THR A O 1
ATOM 694 N N . VAL A 1 88 ? 12.577 10.441 -28.307 1.00 65.69 88 VAL A N 1
ATOM 695 C CA . VAL A 1 88 ? 13.509 10.899 -29.342 1.00 65.69 88 VAL A CA 1
ATOM 696 C C . VAL A 1 88 ? 12.657 11.426 -30.502 1.00 65.69 88 VAL A C 1
ATOM 698 O O . VAL A 1 88 ? 12.368 10.721 -31.460 1.00 65.69 88 VAL A O 1
ATOM 701 N N . GLY A 1 89 ? 12.118 12.633 -30.338 1.00 74.62 89 GLY A N 1
ATOM 702 C CA . GLY A 1 89 ? 11.440 13.373 -31.396 1.00 74.62 89 GLY A CA 1
ATOM 703 C C . GLY A 1 89 ? 12.453 14.043 -32.323 1.00 74.62 89 GLY A C 1
ATOM 704 O O . GLY A 1 89 ? 13.644 14.133 -32.016 1.00 74.62 89 GLY A O 1
ATOM 705 N N . VAL A 1 90 ? 11.978 14.556 -33.455 1.00 71.62 90 VAL A N 1
ATOM 706 C CA . VAL A 1 90 ? 12.807 15.345 -34.373 1.00 71.62 90 VAL A CA 1
ATOM 707 C C . VAL A 1 90 ? 13.038 16.724 -33.754 1.00 71.62 90 VAL A C 1
ATOM 709 O O . VAL A 1 90 ? 12.120 17.535 -33.690 1.00 71.62 90 VAL A O 1
ATOM 712 N N . LYS A 1 91 ? 14.258 17.005 -33.289 1.00 65.00 91 LYS A N 1
ATOM 713 C CA . LYS A 1 91 ? 14.637 18.354 -32.842 1.00 65.00 91 LYS A CA 1
ATOM 714 C C . LYS A 1 91 ? 15.010 19.195 -34.060 1.00 65.00 91 LYS A C 1
ATOM 716 O O . LYS A 1 91 ? 15.930 18.834 -34.796 1.00 65.00 91 LYS A O 1
ATOM 721 N N . ARG A 1 92 ? 14.321 20.318 -34.293 1.00 73.88 92 ARG A N 1
ATOM 722 C CA . ARG A 1 92 ? 14.697 21.241 -35.376 1.00 73.88 92 ARG A CA 1
ATOM 723 C C . ARG A 1 92 ? 15.992 21.958 -34.991 1.00 73.88 92 ARG A C 1
ATOM 725 O O . ARG A 1 92 ? 16.136 22.436 -33.870 1.00 73.88 92 ARG A O 1
ATOM 732 N N . LYS A 1 93 ? 16.939 22.077 -35.930 1.00 73.06 93 LYS A N 1
ATOM 733 C CA . LYS A 1 93 ? 18.291 22.629 -35.685 1.00 73.06 93 LYS A CA 1
ATOM 734 C C . LYS A 1 93 ? 18.278 24.014 -35.006 1.00 73.06 93 LYS A C 1
ATOM 736 O O . LYS A 1 93 ? 19.146 24.295 -34.187 1.00 73.06 93 LYS A O 1
ATOM 741 N N . LYS A 1 94 ? 17.270 24.848 -35.300 1.00 73.50 94 LYS A N 1
ATOM 742 C CA . LYS A 1 94 ? 17.081 26.181 -34.695 1.00 73.50 94 LYS A CA 1
ATOM 743 C C . LYS A 1 94 ? 16.783 26.127 -33.190 1.00 73.50 94 LYS A C 1
ATOM 745 O O . LYS A 1 94 ? 17.345 26.909 -32.434 1.00 73.50 94 LYS A O 1
ATOM 750 N N . GLU A 1 95 ? 15.962 25.175 -32.756 1.00 73.69 95 GLU A N 1
ATOM 751 C CA . GLU A 1 95 ? 15.567 25.016 -31.348 1.00 73.69 95 GLU A CA 1
ATOM 752 C C . GLU A 1 95 ? 16.744 24.523 -30.491 1.00 73.69 95 GLU A C 1
ATOM 754 O O . GLU A 1 95 ? 16.890 24.918 -29.337 1.00 73.69 95 GLU A O 1
ATOM 759 N N . ILE A 1 96 ? 17.638 23.709 -31.072 1.00 74.19 96 ILE A N 1
ATOM 760 C CA . ILE A 1 96 ? 18.868 23.249 -30.406 1.00 74.19 96 ILE A CA 1
ATOM 761 C C . ILE A 1 96 ? 19.822 24.424 -30.157 1.00 74.19 96 ILE A C 1
ATOM 763 O O . ILE A 1 96 ? 20.357 24.544 -29.057 1.00 74.19 96 ILE A O 1
ATOM 767 N N . ALA A 1 97 ? 20.009 25.298 -31.152 1.00 73.94 97 ALA A N 1
ATOM 768 C CA . ALA A 1 97 ? 20.899 26.453 -31.044 1.00 73.94 97 ALA A CA 1
ATOM 769 C C . ALA A 1 97 ? 20.415 27.463 -29.987 1.00 73.94 97 ALA A C 1
ATOM 771 O O . ALA A 1 97 ? 21.212 27.944 -29.186 1.00 73.94 97 ALA A O 1
ATOM 772 N N . GLN A 1 98 ? 19.105 27.722 -29.925 1.00 74.12 98 GLN A N 1
ATOM 773 C CA . GLN A 1 98 ? 18.507 28.614 -28.923 1.00 74.12 98 GLN A CA 1
ATOM 774 C C . GLN A 1 98 ? 18.601 28.035 -27.503 1.00 74.12 98 GLN A C 1
ATOM 776 O O . GLN A 1 98 ? 18.974 28.741 -26.570 1.00 74.12 98 GLN A O 1
ATOM 781 N N . ALA A 1 99 ? 18.351 26.732 -27.335 1.00 76.88 99 ALA A N 1
ATOM 782 C CA . ALA A 1 99 ? 18.498 26.069 -26.039 1.00 76.88 99 ALA A CA 1
ATOM 783 C C . ALA A 1 99 ? 19.963 26.005 -25.563 1.00 76.88 99 ALA A C 1
ATOM 785 O O . ALA A 1 99 ? 20.220 25.964 -24.361 1.00 76.88 99 ALA A O 1
ATOM 786 N N . GLN A 1 100 ? 20.932 25.981 -26.485 1.00 74.19 100 GLN A N 1
ATOM 787 C CA . GLN A 1 100 ? 22.357 26.074 -26.161 1.00 74.19 100 GLN A CA 1
ATOM 788 C C . GLN A 1 100 ? 22.729 27.492 -25.721 1.00 74.19 100 GLN A C 1
ATOM 790 O O . GLN A 1 100 ? 23.337 27.640 -24.666 1.00 74.19 100 GLN A O 1
ATOM 795 N N . GLN A 1 101 ? 22.296 28.527 -26.448 1.00 74.56 101 GLN A N 1
ATOM 796 C CA . GLN A 1 101 ? 22.527 29.932 -26.081 1.00 74.56 101 GLN A CA 1
ATOM 797 C C . GLN A 1 101 ? 21.996 30.245 -24.673 1.00 74.56 101 GLN A C 1
ATOM 799 O O . GLN A 1 101 ? 22.765 30.685 -23.823 1.00 74.56 101 GLN A O 1
ATOM 804 N N . GLN A 1 102 ? 20.755 29.851 -24.370 1.00 71.69 102 GLN A N 1
ATOM 805 C CA . GLN A 1 102 ? 20.144 30.044 -23.047 1.00 71.69 102 GLN A CA 1
ATOM 806 C C . GLN A 1 102 ? 20.882 29.313 -21.912 1.00 71.69 102 GLN A C 1
ATOM 808 O O . GLN A 1 102 ? 20.979 29.825 -20.800 1.00 71.69 102 GLN A O 1
ATOM 813 N N . LYS A 1 103 ? 21.445 28.124 -22.170 1.00 72.38 103 LYS A N 1
ATOM 814 C CA . LYS A 1 103 ? 22.272 27.406 -21.180 1.00 72.38 103 LYS A CA 1
ATOM 815 C C . LYS A 1 103 ? 23.628 28.066 -20.947 1.00 72.38 103 LYS A C 1
ATOM 817 O O . LYS A 1 103 ? 24.163 27.967 -19.849 1.00 72.38 103 LYS A O 1
ATOM 822 N N . THR A 1 104 ? 24.184 28.700 -21.976 1.00 73.06 104 THR A N 1
ATOM 823 C CA . THR A 1 104 ? 25.472 29.405 -21.889 1.00 73.06 104 THR A CA 1
ATOM 824 C C . THR A 1 104 ? 25.313 30.730 -21.140 1.00 73.06 104 THR A C 1
ATOM 826 O O . THR A 1 104 ? 26.195 31.108 -20.377 1.00 73.06 104 THR A O 1
ATOM 829 N N . GLU A 1 105 ? 24.175 31.404 -21.319 1.00 67.69 105 GLU A N 1
ATOM 830 C CA . GLU A 1 105 ? 23.804 32.634 -20.606 1.00 67.69 105 GLU A CA 1
ATOM 831 C C . GLU A 1 105 ? 23.468 32.381 -19.133 1.00 67.69 105 GLU A C 1
ATOM 833 O O . GLU A 1 105 ? 23.903 33.144 -18.286 1.00 67.69 105 GLU A O 1
ATOM 838 N N . ALA A 1 106 ? 22.781 31.282 -18.805 1.00 67.19 106 ALA A N 1
ATOM 839 C CA . ALA A 1 106 ?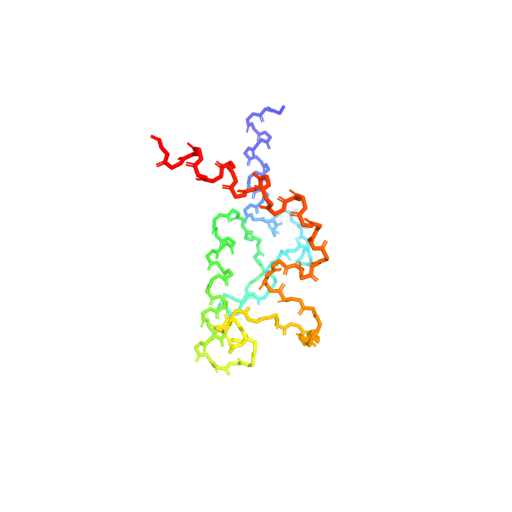 22.478 30.910 -17.418 1.00 67.19 106 ALA A CA 1
ATOM 840 C C . ALA A 1 106 ? 23.696 30.405 -16.612 1.00 67.19 106 ALA A C 1
ATOM 842 O O . ALA A 1 106 ? 23.584 30.186 -15.408 1.00 67.19 106 ALA A O 1
ATOM 843 N N . SER A 1 107 ? 24.830 30.157 -17.277 1.00 58.06 107 SER A N 1
ATOM 844 C CA . SER A 1 107 ? 26.082 29.701 -16.656 1.00 58.06 107 SER A CA 1
ATOM 845 C C . SER A 1 107 ? 27.111 30.827 -16.468 1.00 58.06 107 SER A C 1
ATOM 847 O O . SER A 1 107 ? 28.195 30.552 -15.947 1.00 58.06 107 SER A O 1
ATOM 849 N N . LYS A 1 108 ? 26.808 32.049 -16.919 1.00 52.56 108 LYS A N 1
ATOM 850 C CA . LYS A 1 108 ? 27.561 33.273 -16.618 1.00 52.56 108 LYS A CA 1
ATOM 851 C C . LYS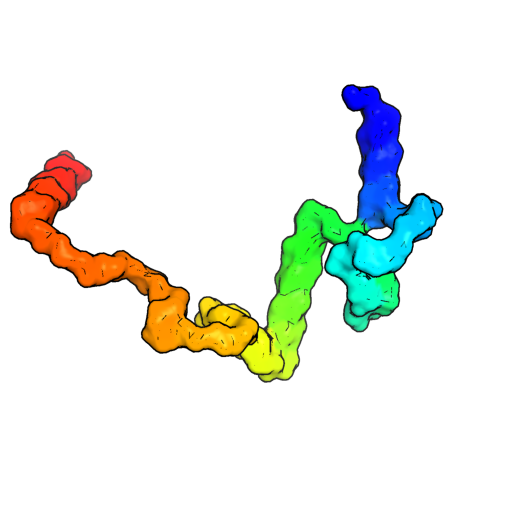 A 1 108 ? 26.912 34.003 -15.451 1.00 52.56 108 LYS A C 1
ATOM 853 O O . LYS A 1 108 ? 27.682 34.627 -14.694 1.00 52.56 108 LYS A O 1
#

Secondary structure (DSSP, 8-state):
--HHHHHHHHHHHH-TTTTT--GGG-SB-S-TTT-S-B---THHHHHHHHHHHHHHHHTT-HHHHHHHTT--SS---TTTS---S-------HHHHHHHHHHHHHTT-

Organism: NCBI:txid1978158

InterPro domains:
  IPR001892 Small ribosomal subunit protein uS13 [PF00416] (1-83)
  IPR001892 Small ribosomal subunit protein uS13 [PIRSF002134] (1-94)
  IPR010979 Small ribosomal subunit protein uS13-like, H2TH [SSF46946] (2-94)
  IPR018269 Small ribosomal subunit protein uS13, conserved site [PS00646] (63-76)
  IPR027437 Small ribosomal subunit protein uS13, C-terminal [G3DSA:4.10.910.10] (34-84)

Radius of gyration: 24.4 Å; Cα contacts (8 Å, |Δi|>4): 63; chains: 1; bounding box: 51×48×52 Å

Sequence (108 aa):
MTDKHISDLESVLRNPAQYGIPSWLFNRQRDPISGQNLHVIGPDLLMALRKDVETMIKTRSWKGVRHSLGLKVRGQKTKTTGRLGQTVGVKRKKEIAQAQQQKTEASK

Mean predicted aligned error: 10.5 Å

pLDDT: mean 86.4, std 9.89, range [52.56, 96.88]

Nearest PDB structures (foldseek):
  8b2l-assembly1_U1  TM=9.787E-01  e=4.672E-08  Nicotiana tabacum
  8p03-assembly1_U  TM=9.154E-01  e=1.510E-08  Oryctolagus cuniculus
  9e7f-assembly1_BO  TM=8.638E-01  e=3.429E-09  Pyrobaculum calidifontis JCM 11548
  7qiz-assembly1_TA  TM=9.775E-01  e=5.381E-08  Solanum lycopersicum
  7oya-assembly1_S2  TM=9.538E-01  e=7.658E-08  Danio rerio

Foldseek 3Di:
DDPVVVVVVVVCQFCVVVVVDDLVPAPAALPVPPGHRGHADDPRVVVSVVVVLVVCLVVVPQQNVCVVVVHDRPPDDPPPPDDDDDDPDDDDPVNVVVVVVVVVVVVD